Protein AF-X1DZ58-F1 (afdb_monomer)

Solvent-accessible surface area (backbone atoms only — not comparable to full-atom values): 3608 Å² total; per-residue (Å²): 113,54,67,62,53,52,50,52,52,48,32,36,76,68,68,75,35,53,68,67,54,49,23,66,77,66,74,44,52,70,66,58,51,51,52,51,51,51,28,34,72,76,50,35,79,68,34,59,65,66,88,65,89,71,82,77,78,75,126

Foldseek 3Di:
DLVVLVVLLCCCVVVVDPLVRSCVVVVHDSVRNVQSVVLCVPPNSVSSVPDDPPPPPPD

Radius of gyration: 11.04 Å; Cα contacts (8 Å, |Δi|>4): 35; chains: 1; bounding box: 27×23×27 Å

Sequence (59 aa):
VIRRKAEVVAAVRGGLLSLEEACVRYTLTVDEFLSWQRSIDKHGLPGLRATRVQDYRAN

Structure (mmCIF, N/CA/C/O backbone):
data_AF-X1DZ58-F1
#
_entry.id   AF-X1DZ58-F1
#
loop_
_atom_site.group_PDB
_atom_site.id
_atom_site.type_symbol
_atom_site.label_atom_id
_atom_site.label_alt_id
_atom_site.label_comp_id
_atom_site.label_asym_id
_atom_site.label_entity_id
_atom_site.label_seq_id
_atom_site.pdbx_PDB_ins_code
_atom_site.Cartn_x
_atom_site.Cartn_y
_atom_site.Cartn_z
_atom_site.occupancy
_atom_site.B_iso_or_equiv
_atom_site.auth_seq_id
_atom_site.auth_comp_id
_atom_site.auth_asym_id
_atom_site.auth_atom_id
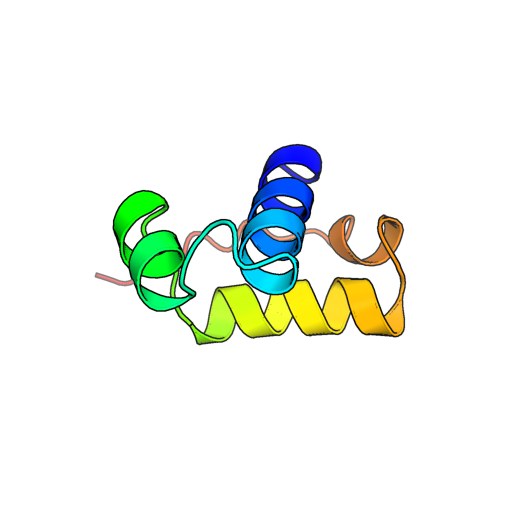_atom_site.pdbx_PDB_model_num
ATOM 1 N N . VAL A 1 1 ? 11.252 -8.577 1.507 1.00 60.91 1 VAL A N 1
ATOM 2 C CA . VAL A 1 1 ? 10.093 -7.677 1.763 1.00 60.91 1 VAL A CA 1
ATOM 3 C C . VAL A 1 1 ? 9.115 -7.538 0.583 1.00 60.91 1 VAL A C 1
ATOM 5 O O . VAL A 1 1 ? 8.125 -6.841 0.719 1.00 60.91 1 VAL A O 1
ATOM 8 N N . ILE A 1 2 ? 9.327 -8.201 -0.564 1.00 64.31 2 ILE A N 1
ATOM 9 C CA . ILE A 1 2 ? 8.451 -8.057 -1.751 1.00 64.31 2 ILE A CA 1
ATOM 10 C C . ILE A 1 2 ? 7.080 -8.708 -1.541 1.00 64.31 2 ILE A C 1
ATOM 12 O O . ILE A 1 2 ? 6.063 -8.116 -1.880 1.00 64.31 2 ILE A O 1
ATOM 16 N N . ARG A 1 3 ? 7.063 -9.896 -0.921 1.00 69.06 3 ARG A N 1
ATOM 17 C CA . ARG A 1 3 ? 5.832 -10.634 -0.609 1.00 69.06 3 ARG A CA 1
ATOM 18 C C . ARG A 1 3 ? 4.908 -9.810 0.298 1.00 69.06 3 ARG A C 1
ATOM 20 O O . ARG A 1 3 ? 3.798 -9.511 -0.107 1.00 69.06 3 ARG A O 1
ATOM 27 N N . ARG A 1 4 ? 5.450 -9.277 1.404 1.00 76.00 4 ARG A N 1
ATOM 28 C CA . ARG A 1 4 ? 4.746 -8.376 2.337 1.00 76.00 4 ARG A CA 1
ATOM 29 C C . ARG A 1 4 ? 4.143 -7.151 1.633 1.00 76.00 4 ARG A C 1
ATOM 31 O O . ARG A 1 4 ? 2.986 -6.842 1.864 1.00 76.00 4 ARG A O 1
ATOM 38 N N . LYS A 1 5 ? 4.900 -6.464 0.766 1.00 80.00 5 LYS A N 1
ATOM 39 C CA . LYS A 1 5 ? 4.400 -5.287 0.025 1.00 80.00 5 LYS A CA 1
ATOM 40 C C . LYS A 1 5 ? 3.261 -5.654 -0.928 1.00 80.00 5 LYS A C 1
ATOM 42 O O . LYS A 1 5 ? 2.244 -4.971 -0.953 1.00 80.00 5 LYS A O 1
ATOM 47 N N . ALA A 1 6 ? 3.418 -6.747 -1.677 1.00 82.50 6 ALA A N 1
ATOM 48 C CA . ALA A 1 6 ? 2.382 -7.241 -2.580 1.00 82.50 6 ALA A CA 1
ATOM 49 C C 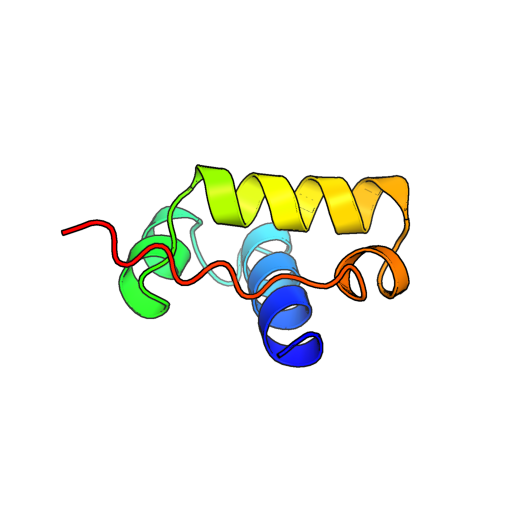. ALA A 1 6 ? 1.112 -7.655 -1.823 1.00 82.50 6 ALA A C 1
ATOM 51 O O . ALA A 1 6 ? 0.015 -7.324 -2.256 1.0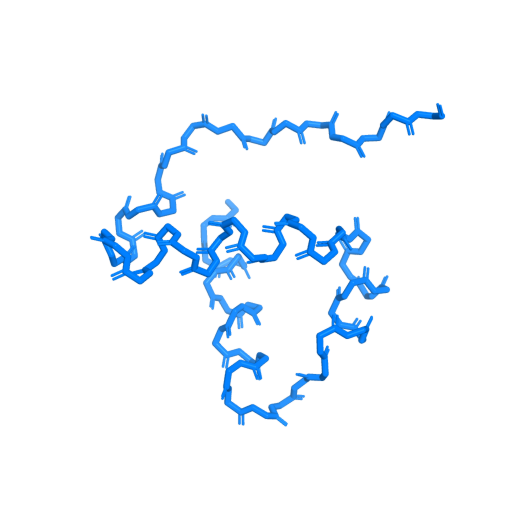0 82.50 6 ALA A O 1
ATOM 52 N N . GLU A 1 7 ? 1.261 -8.326 -0.679 1.00 86.31 7 GLU A N 1
ATOM 53 C CA . GLU A 1 7 ? 0.149 -8.728 0.186 1.00 86.31 7 GLU A CA 1
ATOM 54 C C . GLU A 1 7 ? -0.608 -7.516 0.737 1.00 86.31 7 GLU A C 1
ATOM 56 O O . GLU A 1 7 ? -1.833 -7.499 0.684 1.00 86.31 7 GLU A O 1
ATOM 61 N N . VAL A 1 8 ? 0.097 -6.474 1.194 1.00 87.31 8 VAL A N 1
ATOM 62 C CA . VAL A 1 8 ? -0.541 -5.238 1.681 1.00 87.31 8 VAL A CA 1
ATOM 63 C C . VAL A 1 8 ? -1.297 -4.528 0.557 1.00 87.31 8 VAL A C 1
ATOM 65 O O . VAL A 1 8 ? -2.448 -4.143 0.748 1.00 87.31 8 VAL A O 1
ATOM 68 N N . VAL A 1 9 ? -0.704 -4.400 -0.636 1.00 87.50 9 VAL A N 1
ATOM 69 C CA . VAL A 1 9 ? -1.396 -3.786 -1.783 1.00 87.50 9 VAL A CA 1
ATOM 70 C C . VAL A 1 9 ? -2.600 -4.621 -2.227 1.00 87.50 9 VAL A C 1
ATOM 72 O O . VAL A 1 9 ? -3.645 -4.052 -2.535 1.00 87.50 9 VAL A O 1
ATOM 75 N N . ALA A 1 10 ? -2.494 -5.951 -2.221 1.00 88.75 10 ALA A N 1
ATOM 76 C CA . ALA A 1 10 ? -3.606 -6.842 -2.548 1.00 88.75 10 ALA A CA 1
ATOM 77 C C . ALA A 1 10 ? -4.733 -6.769 -1.508 1.00 88.75 10 ALA A C 1
ATOM 79 O O . ALA A 1 10 ? -5.899 -6.729 -1.889 1.00 88.75 10 ALA A O 1
ATOM 80 N N . ALA A 1 11 ? -4.402 -6.693 -0.216 1.00 90.12 11 ALA A N 1
ATOM 81 C CA . ALA A 1 11 ? -5.384 -6.546 0.855 1.00 90.12 11 ALA A CA 1
ATOM 82 C C . ALA A 1 11 ? -6.148 -5.221 0.743 1.00 90.12 11 ALA A C 1
ATOM 84 O O . ALA A 1 11 ? -7.373 -5.215 0.841 1.00 90.12 11 ALA A O 1
ATOM 85 N N . VAL A 1 12 ? -5.445 -4.119 0.465 1.00 89.88 12 VAL A N 1
ATOM 86 C CA . VAL A 1 12 ? -6.083 -2.806 0.301 1.00 89.88 12 VAL A CA 1
ATOM 87 C C . VAL A 1 12 ? -6.919 -2.736 -0.978 1.00 89.88 12 VAL A C 1
ATOM 89 O O . VAL A 1 12 ? -8.064 -2.294 -0.939 1.00 89.88 12 VAL A O 1
ATOM 92 N N . ARG A 1 13 ? -6.407 -3.243 -2.108 1.00 87.06 13 ARG A N 1
ATOM 93 C CA . ARG A 1 13 ? -7.173 -3.317 -3.368 1.00 87.06 13 ARG A CA 1
ATOM 94 C C . ARG A 1 13 ? -8.379 -4.255 -3.280 1.00 87.06 13 ARG A C 1
ATOM 96 O O . ARG A 1 13 ? -9.387 -4.000 -3.927 1.00 87.06 13 ARG A O 1
ATOM 103 N N . GLY A 1 14 ? -8.275 -5.326 -2.498 1.00 88.69 14 GLY A N 1
ATOM 104 C CA . GLY A 1 14 ? -9.355 -6.281 -2.253 1.00 88.69 14 GLY A CA 1
ATOM 105 C C . GLY A 1 14 ? -10.371 -5.827 -1.203 1.00 88.69 14 GLY A C 1
ATOM 106 O O . GLY A 1 14 ? -11.290 -6.584 -0.910 1.00 88.69 14 GLY A O 1
ATOM 107 N N . GLY A 1 15 ? -10.205 -4.638 -0.610 1.00 89.75 15 GLY A N 1
ATOM 108 C CA . GLY A 1 15 ? -11.096 -4.124 0.435 1.00 89.75 15 GLY A CA 1
ATOM 109 C C . GLY A 1 15 ? -10.985 -4.849 1.782 1.00 89.75 15 GLY A C 1
ATOM 110 O O . GLY A 1 15 ? -11.818 -4.637 2.655 1.00 89.75 15 GLY A O 1
ATOM 111 N N . LEU A 1 16 ? -9.964 -5.693 1.970 1.00 91.88 16 LEU A N 1
ATOM 112 C CA . LEU A 1 16 ? -9.685 -6.385 3.237 1.00 91.88 16 LEU A CA 1
ATOM 113 C C . LEU A 1 16 ? -9.062 -5.451 4.284 1.00 91.88 16 LEU A C 1
ATOM 115 O O . LEU A 1 16 ? -9.056 -5.774 5.469 1.00 91.88 16 LEU A O 1
ATOM 119 N N . LEU A 1 17 ? -8.487 -4.331 3.842 1.00 90.12 17 LEU A N 1
ATOM 120 C CA . LEU A 1 17 ? -7.851 -3.334 4.694 1.00 90.12 17 LEU A CA 1
ATOM 121 C C . LEU A 1 17 ? -8.022 -1.944 4.076 1.00 90.12 17 LEU A C 1
ATOM 123 O O . LEU A 1 17 ? -7.817 -1.774 2.877 1.00 90.12 17 LEU A O 1
ATOM 127 N N . SER A 1 18 ? -8.338 -0.931 4.875 1.00 90.62 18 SER A N 1
ATOM 128 C CA . SER A 1 18 ? -8.327 0.451 4.383 1.00 90.62 18 SER A CA 1
ATOM 129 C C . SER A 1 18 ? -6.894 0.958 4.203 1.00 90.62 18 SER A C 1
ATOM 131 O O . SER A 1 18 ? -5.986 0.566 4.938 1.00 90.62 18 SER A O 1
ATOM 133 N N . LEU A 1 19 ? -6.678 1.870 3.252 1.00 86.44 19 LEU A N 1
ATOM 134 C CA . LEU A 1 19 ? -5.373 2.508 3.023 1.00 86.44 19 LEU A CA 1
ATOM 135 C C . LEU A 1 19 ? -4.817 3.158 4.302 1.00 86.44 19 LEU A C 1
ATOM 137 O O . LEU A 1 19 ? -3.636 3.017 4.612 1.00 86.44 19 LEU A O 1
ATOM 141 N N . GLU A 1 20 ? -5.684 3.831 5.057 1.00 87.56 20 GLU A N 1
ATOM 142 C CA . GLU A 1 20 ? -5.344 4.483 6.324 1.00 87.56 20 GLU A CA 1
ATOM 143 C C . GLU A 1 20 ? -4.941 3.462 7.396 1.00 87.56 20 GLU A C 1
ATOM 145 O O . GLU A 1 20 ? -3.922 3.627 8.063 1.00 87.56 20 GLU A O 1
ATOM 150 N N . GLU A 1 21 ? -5.668 2.346 7.507 1.00 89.44 21 GLU A N 1
ATOM 151 C CA . GLU A 1 21 ? -5.289 1.260 8.415 1.00 89.44 21 GLU A CA 1
ATOM 152 C C . GLU A 1 21 ? -3.964 0.611 8.016 1.00 89.44 21 GLU A C 1
ATOM 154 O O . GLU A 1 21 ? -3.153 0.288 8.883 1.00 89.44 21 GLU A O 1
ATOM 159 N N . ALA A 1 22 ? -3.707 0.434 6.718 1.00 87.12 22 ALA A N 1
ATOM 160 C CA . ALA A 1 22 ? -2.430 -0.075 6.231 1.00 87.12 22 ALA A CA 1
ATOM 161 C C . ALA A 1 22 ? -1.275 0.874 6.590 1.00 87.12 22 ALA A C 1
ATOM 163 O O . ALA A 1 22 ? -0.233 0.418 7.063 1.00 87.12 22 ALA A O 1
ATOM 164 N N . CYS A 1 23 ? -1.487 2.180 6.416 1.00 86.69 23 CYS A N 1
ATOM 165 C CA . CYS A 1 23 ? -0.552 3.244 6.778 1.00 86.69 23 CYS A CA 1
ATOM 166 C C . CYS A 1 23 ? -0.190 3.194 8.270 1.00 86.69 23 CYS A C 1
ATOM 168 O O . CYS A 1 23 ? 0.992 3.151 8.616 1.00 86.69 23 CYS A O 1
ATOM 170 N N . VAL A 1 24 ? -1.188 3.077 9.149 1.00 87.19 24 VAL A N 1
ATOM 171 C CA . VAL A 1 24 ? -0.979 2.988 10.602 1.00 87.19 24 VAL A CA 1
ATOM 172 C C . VAL A 1 24 ? -0.331 1.657 11.002 1.00 87.19 24 VAL A C 1
ATOM 174 O O . VAL A 1 24 ? 0.689 1.642 11.692 1.00 87.19 24 VAL A O 1
ATOM 177 N N . ARG A 1 25 ? -0.878 0.525 10.541 1.00 86.00 25 ARG A N 1
ATOM 178 C CA . ARG A 1 25 ? -0.454 -0.830 10.943 1.00 86.00 25 ARG A CA 1
ATOM 179 C C . ARG A 1 25 ? 0.954 -1.185 10.479 1.00 86.00 25 ARG A C 1
ATOM 181 O O . ARG A 1 25 ? 1.651 -1.932 11.165 1.00 86.00 25 ARG A O 1
ATOM 188 N N . TYR A 1 26 ? 1.354 -0.698 9.310 1.00 84.62 26 TYR A N 1
ATOM 189 C CA . TYR A 1 26 ? 2.674 -0.966 8.744 1.00 84.62 26 TYR A CA 1
ATOM 190 C C . TYR A 1 26 ? 3.617 0.234 8.821 1.00 84.62 26 TYR A C 1
ATOM 192 O O . TYR A 1 26 ? 4.735 0.128 8.324 1.00 84.62 26 TYR A O 1
ATOM 200 N N . THR A 1 27 ? 3.192 1.331 9.461 1.00 84.31 27 THR A N 1
ATOM 201 C CA . THR A 1 27 ? 3.988 2.559 9.623 1.00 84.31 27 THR A CA 1
ATOM 202 C C . THR A 1 27 ? 4.568 3.028 8.283 1.00 84.31 27 THR A C 1
ATOM 204 O O . THR A 1 27 ? 5.754 3.324 8.166 1.00 84.31 27 THR A O 1
ATOM 207 N N . LEU A 1 28 ? 3.723 3.032 7.253 1.00 84.50 28 LEU A N 1
ATOM 208 C CA . LEU A 1 28 ? 4.062 3.449 5.890 1.00 84.50 28 LEU A CA 1
ATOM 209 C C . LEU A 1 28 ? 3.249 4.678 5.524 1.00 84.50 28 LEU A C 1
ATOM 211 O O . LEU A 1 28 ? 2.154 4.853 6.042 1.00 84.50 28 LEU A O 1
ATOM 215 N N . THR A 1 29 ? 3.736 5.526 4.627 1.00 84.81 29 THR A N 1
ATOM 216 C CA . THR A 1 29 ? 2.961 6.684 4.164 1.00 84.81 29 THR A CA 1
ATOM 217 C C . THR A 1 29 ? 2.038 6.306 3.008 1.00 84.81 29 THR A C 1
ATOM 219 O O . THR A 1 29 ? 2.275 5.343 2.275 1.00 84.81 29 THR A O 1
ATOM 222 N N . VAL A 1 30 ? 0.984 7.099 2.802 1.00 86.69 30 VAL A N 1
ATOM 223 C CA . VAL A 1 30 ? 0.101 6.953 1.633 1.00 86.69 30 VAL A CA 1
ATOM 224 C C . VAL A 1 30 ? 0.893 7.037 0.323 1.00 86.69 30 VAL A C 1
ATOM 226 O O . VAL A 1 30 ? 0.646 6.253 -0.592 1.00 86.69 30 VAL A O 1
ATOM 229 N N . ASP A 1 31 ? 1.872 7.941 0.238 1.00 84.81 31 ASP A N 1
ATOM 230 C CA . ASP A 1 31 ? 2.726 8.070 -0.947 1.00 84.81 31 ASP A CA 1
ATOM 231 C C . ASP A 1 31 ? 3.545 6.796 -1.208 1.00 84.81 31 ASP A C 1
ATOM 233 O O . ASP A 1 31 ? 3.590 6.305 -2.338 1.00 84.81 31 ASP A O 1
ATOM 237 N N . GLU A 1 32 ? 4.095 6.186 -0.154 1.00 83.75 32 GLU A N 1
ATOM 238 C CA . GLU A 1 32 ? 4.825 4.923 -0.265 1.00 83.75 32 GLU A CA 1
ATOM 239 C C . GLU A 1 32 ? 3.925 3.796 -0.793 1.00 83.75 32 GLU A C 1
ATOM 241 O O . GLU A 1 32 ? 4.307 3.071 -1.720 1.00 83.75 32 GLU A O 1
ATOM 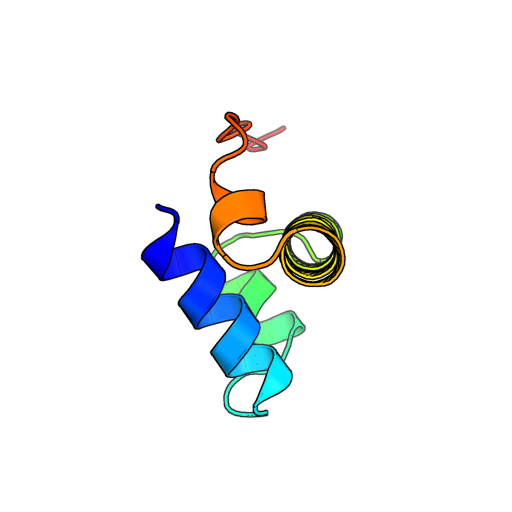246 N N . PHE A 1 33 ? 2.700 3.689 -0.271 1.00 86.56 33 PHE A N 1
ATOM 247 C CA . PHE A 1 33 ? 1.719 2.733 -0.781 1.00 86.56 33 PHE A CA 1
ATOM 248 C C . PHE A 1 33 ? 1.408 2.978 -2.262 1.00 86.56 33 PHE A C 1
ATOM 250 O O . PHE A 1 33 ? 1.403 2.040 -3.065 1.00 86.56 33 PHE A O 1
ATOM 257 N N . LEU A 1 34 ? 1.174 4.235 -2.651 1.00 86.25 34 LEU A N 1
ATOM 258 C CA . LEU A 1 34 ? 0.886 4.598 -4.038 1.00 86.25 34 LEU A CA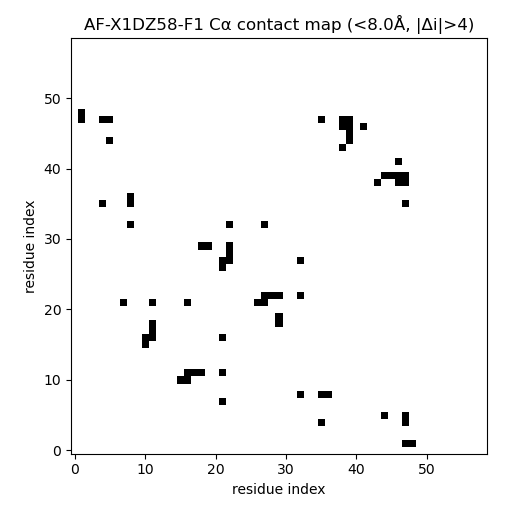 1
ATOM 259 C C . LEU A 1 34 ? 2.071 4.297 -4.960 1.00 86.25 34 LEU A C 1
ATOM 261 O O . LEU A 1 34 ? 1.860 3.859 -6.091 1.00 86.25 34 LEU A O 1
ATOM 265 N N . SER A 1 35 ? 3.301 4.482 -4.488 1.00 84.81 35 SER A N 1
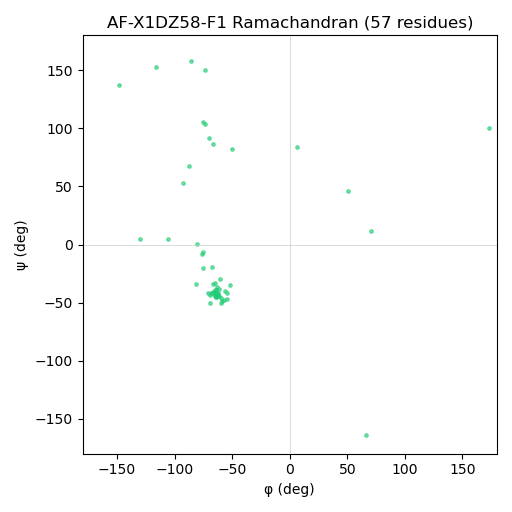ATOM 266 C CA . SER A 1 35 ? 4.517 4.122 -5.219 1.00 84.81 35 SER A CA 1
ATOM 267 C C . SER A 1 35 ? 4.599 2.612 -5.467 1.00 84.81 35 SER A C 1
ATOM 269 O O . SER A 1 35 ? 4.865 2.173 -6.595 1.00 84.81 35 SER A O 1
ATOM 271 N N . TRP A 1 36 ? 4.275 1.791 -4.462 1.00 86.44 36 TRP A N 1
ATOM 272 C CA . TRP A 1 36 ? 4.190 0.3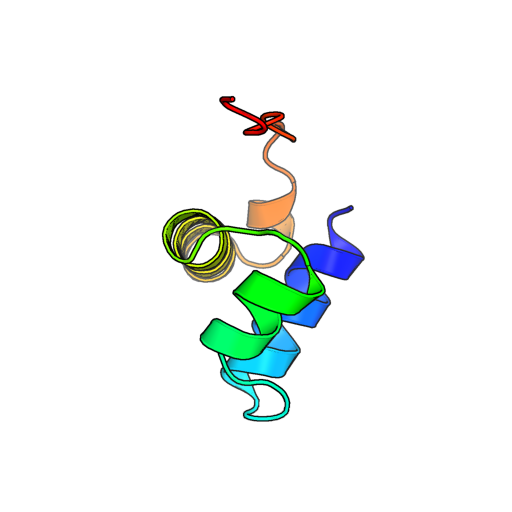37 -4.636 1.00 86.44 36 TRP A CA 1
ATOM 273 C C . TRP A 1 36 ? 3.067 -0.048 -5.591 1.00 86.44 36 TRP A C 1
ATOM 275 O O . TRP A 1 36 ? 3.288 -0.854 -6.493 1.00 86.44 36 TRP A O 1
ATOM 285 N N . GLN A 1 37 ? 1.892 0.565 -5.448 1.00 84.69 37 GLN A N 1
ATOM 286 C CA . GLN A 1 37 ? 0.761 0.322 -6.333 1.00 84.69 37 GLN A CA 1
ATOM 287 C C . GLN A 1 37 ? 1.114 0.635 -7.791 1.00 84.69 37 GLN A C 1
ATOM 289 O O . GLN A 1 37 ? 0.899 -0.214 -8.651 1.00 84.69 37 GLN A O 1
ATOM 294 N N . ARG A 1 38 ? 1.711 1.801 -8.070 1.00 85.62 38 ARG A N 1
ATOM 295 C CA . ARG A 1 38 ? 2.158 2.189 -9.421 1.00 85.62 38 ARG A CA 1
ATOM 296 C C . ARG A 1 38 ? 3.219 1.238 -9.971 1.00 85.62 38 ARG A C 1
ATOM 298 O O . ARG A 1 38 ? 3.194 0.914 -11.153 1.00 85.62 38 ARG A O 1
ATOM 305 N N . SER A 1 39 ? 4.137 0.775 -9.125 1.00 82.25 39 SER A N 1
ATOM 306 C CA . SER A 1 39 ? 5.179 -0.175 -9.530 1.00 82.25 39 SER A CA 1
ATOM 307 C C . SER A 1 39 ? 4.589 -1.530 -9.931 1.00 82.25 39 SER A C 1
ATOM 309 O O . SER A 1 39 ? 5.009 -2.108 -10.933 1.00 82.25 39 SER A O 1
ATOM 311 N N . ILE A 1 40 ? 3.586 -2.012 -9.189 1.00 82.06 40 ILE A N 1
ATOM 312 C CA . ILE A 1 40 ? 2.845 -3.240 -9.515 1.00 82.06 40 ILE A CA 1
ATOM 313 C C . ILE A 1 40 ? 1.999 -3.049 -10.775 1.00 82.06 40 ILE A C 1
ATOM 315 O O . ILE A 1 40 ? 1.946 -3.941 -11.611 1.00 82.06 40 ILE A O 1
ATOM 319 N N . ASP A 1 41 ? 1.351 -1.899 -10.921 1.00 83.44 41 ASP A N 1
ATOM 320 C CA . ASP A 1 41 ? 0.498 -1.591 -12.069 1.00 83.44 41 ASP A CA 1
ATOM 321 C C . ASP A 1 41 ? 1.299 -1.557 -13.380 1.00 83.44 41 ASP A C 1
ATOM 323 O O . ASP A 1 41 ? 0.924 -2.169 -14.375 1.00 83.44 41 ASP A O 1
ATOM 327 N N . LYS A 1 42 ? 2.472 -0.917 -13.344 1.00 81.56 42 LYS A N 1
ATOM 328 C CA . LYS A 1 42 ? 3.320 -0.707 -14.521 1.00 81.56 42 LYS A CA 1
ATOM 329 C C . LYS A 1 42 ? 4.186 -1.914 -14.891 1.00 81.56 42 LYS A C 1
ATOM 331 O O . LYS A 1 42 ? 4.479 -2.119 -16.065 1.00 81.56 42 LYS A O 1
ATOM 336 N N . HIS A 1 43 ? 4.648 -2.680 -13.904 1.00 77.75 43 HIS A N 1
ATOM 337 C CA . HIS A 1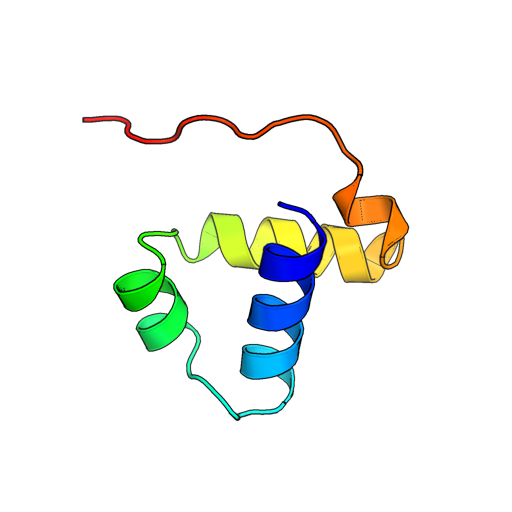 43 ? 5.656 -3.729 -14.106 1.00 77.75 43 HIS A CA 1
ATOM 338 C C . HIS A 1 43 ? 5.265 -5.083 -13.491 1.00 77.75 43 HIS A C 1
ATOM 340 O O . HIS A 1 43 ? 6.068 -6.016 -13.500 1.00 77.75 43 HIS A O 1
ATOM 346 N N . GLY A 1 44 ? 4.058 -5.220 -12.938 1.00 76.12 44 GLY A N 1
ATOM 347 C CA . GLY A 1 44 ? 3.627 -6.412 -12.210 1.00 76.12 44 GLY A CA 1
ATOM 348 C C . GLY A 1 44 ? 4.405 -6.636 -10.907 1.00 76.12 44 GLY A C 1
ATOM 349 O O . GLY A 1 44 ? 5.132 -5.777 -10.409 1.00 76.12 44 GLY A O 1
ATOM 350 N N . LEU A 1 45 ? 4.311 -7.850 -10.361 1.00 69.62 45 LEU A N 1
ATOM 351 C CA . LEU A 1 45 ? 5.121 -8.296 -9.219 1.00 69.62 45 LEU A CA 1
ATOM 352 C C . LEU A 1 45 ? 6.647 -8.100 -9.384 1.00 69.62 45 LEU A C 1
ATOM 354 O O . LEU A 1 45 ? 7.292 -7.782 -8.380 1.00 69.62 45 LEU A O 1
ATOM 358 N N . PRO A 1 46 ? 7.265 -8.237 -10.581 1.00 68.38 46 PRO A N 1
ATOM 359 C CA . PRO A 1 46 ? 8.679 -7.903 -10.732 1.00 68.38 46 PRO A CA 1
ATOM 360 C C . PRO A 1 46 ? 8.970 -6.401 -10.581 1.00 68.38 46 PRO A C 1
ATOM 362 O O . PRO A 1 46 ? 10.093 -6.059 -10.225 1.00 68.38 46 PRO A O 1
ATOM 365 N N . GLY A 1 47 ? 7.982 -5.512 -10.724 1.00 65.81 47 GLY A N 1
ATOM 366 C CA . GLY A 1 47 ? 8.105 -4.080 -10.418 1.00 65.81 47 GLY A CA 1
ATOM 367 C C . GLY A 1 47 ? 8.454 -3.771 -8.964 1.00 65.81 47 GLY A C 1
ATOM 368 O O . GLY A 1 47 ? 9.160 -2.808 -8.679 1.00 65.81 47 GLY A O 1
ATOM 369 N N . LEU A 1 48 ? 8.042 -4.637 -8.034 1.00 68.25 48 LEU A N 1
ATOM 370 C CA . LEU A 1 48 ? 8.415 -4.546 -6.618 1.00 68.25 48 LEU A CA 1
ATOM 371 C C . LEU A 1 48 ? 9.856 -5.011 -6.338 1.00 68.25 48 LEU A C 1
ATOM 373 O O . LEU A 1 48 ? 10.325 -4.858 -5.208 1.00 68.25 48 LEU A O 1
ATOM 377 N N . ARG A 1 49 ? 10.565 -5.591 -7.324 1.00 62.72 49 ARG A N 1
ATOM 378 C CA . ARG A 1 49 ? 11.986 -5.974 -7.187 1.00 62.72 49 ARG A CA 1
ATOM 379 C C . ARG A 1 49 ? 12.938 -4.781 -7.244 1.00 62.72 49 ARG A C 1
ATOM 381 O O . ARG A 1 49 ? 14.122 -4.973 -6.986 1.00 62.72 49 ARG A O 1
ATOM 388 N N . ALA A 1 50 ? 12.454 -3.575 -7.539 1.00 54.12 50 ALA A N 1
ATOM 389 C CA . ALA A 1 50 ? 13.282 -2.379 -7.565 1.00 54.12 50 ALA A CA 1
ATOM 390 C C . ALA A 1 50 ? 13.723 -1.983 -6.142 1.00 54.12 50 ALA A C 1
ATOM 392 O O . ALA A 1 50 ? 13.026 -1.310 -5.388 1.00 54.12 50 ALA A O 1
ATOM 393 N N . THR A 1 51 ? 14.889 -2.500 -5.768 1.00 53.59 51 THR A N 1
ATOM 394 C CA . THR A 1 51 ? 15.958 -1.884 -4.977 1.00 53.59 51 THR A CA 1
ATOM 395 C C . THR A 1 51 ? 15.640 -0.504 -4.396 1.00 53.59 51 THR A C 1
ATOM 397 O O . THR A 1 51 ? 16.021 0.509 -4.969 1.00 53.59 51 THR A O 1
ATOM 400 N N . ARG A 1 52 ? 14.976 -0.467 -3.238 1.00 50.47 52 ARG A N 1
ATOM 401 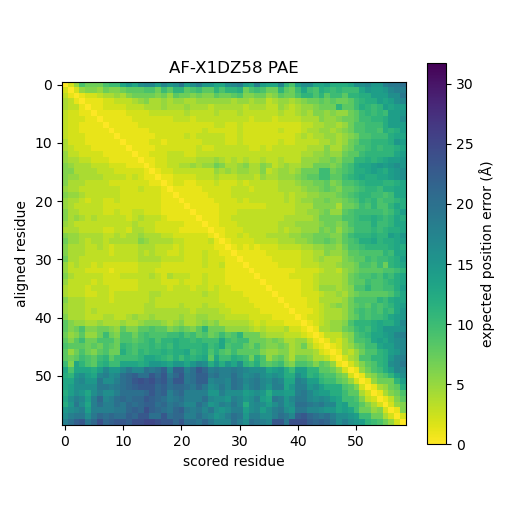C CA . ARG A 1 52 ? 15.204 0.494 -2.144 1.00 50.47 52 ARG A CA 1
ATOM 402 C C . ARG A 1 52 ? 14.125 0.296 -1.085 1.00 50.47 52 ARG A C 1
ATOM 404 O O . ARG A 1 52 ? 12.997 0.765 -1.194 1.00 50.47 52 ARG A O 1
ATOM 411 N N . VAL A 1 53 ? 14.497 -0.406 -0.020 1.00 54.03 53 VAL A N 1
ATOM 412 C CA . VAL A 1 53 ? 14.042 -0.005 1.312 1.00 54.03 53 VAL A CA 1
ATOM 413 C C . VAL A 1 53 ? 14.732 1.339 1.532 1.00 54.03 53 VAL A C 1
ATOM 415 O O . VAL A 1 53 ? 15.882 1.377 1.954 1.00 54.03 53 VAL A O 1
ATOM 418 N N . GLN A 1 54 ? 14.118 2.433 1.073 1.00 48.53 54 GLN A N 1
ATOM 419 C CA . GLN A 1 54 ? 14.493 3.726 1.616 1.00 48.53 54 GLN A CA 1
ATOM 420 C C . GLN A 1 54 ? 13.845 3.769 2.985 1.00 48.53 54 GLN A C 1
ATOM 422 O O . GLN A 1 54 ? 12.629 3.833 3.119 1.00 48.53 54 GLN A O 1
ATOM 427 N N . ASP A 1 55 ? 14.715 3.607 3.967 1.00 51.44 55 ASP A N 1
ATOM 428 C CA . ASP A 1 55 ? 14.531 3.931 5.363 1.00 51.44 55 ASP A CA 1
ATOM 429 C C . ASP A 1 55 ? 14.003 5.377 5.464 1.00 51.44 55 ASP A C 1
ATOM 431 O O . ASP A 1 55 ? 14.760 6.329 5.595 1.00 51.44 55 ASP A O 1
ATOM 435 N N . TYR A 1 56 ? 12.694 5.571 5.283 1.00 51.19 56 TYR A N 1
ATOM 436 C CA . TYR A 1 56 ? 12.016 6.849 5.512 1.00 51.19 56 TYR A CA 1
ATOM 437 C C . TYR A 1 56 ? 11.474 6.870 6.941 1.00 51.19 56 TYR A C 1
ATOM 439 O O . TYR A 1 56 ? 10.309 7.151 7.200 1.00 51.19 56 TYR A O 1
ATOM 447 N N . ARG A 1 57 ? 12.360 6.603 7.902 1.00 49.91 57 ARG A N 1
ATOM 448 C CA . ARG A 1 57 ? 12.272 7.263 9.203 1.00 49.91 57 ARG A CA 1
ATOM 449 C C . ARG A 1 57 ? 13.040 8.575 9.084 1.00 49.91 57 ARG A C 1
ATOM 451 O O . ARG A 1 57 ? 14.114 8.738 9.647 1.00 49.91 57 ARG A O 1
ATOM 458 N N . ALA A 1 58 ? 12.505 9.495 8.285 1.00 47.00 58 ALA A N 1
ATOM 459 C CA . ALA A 1 58 ? 12.877 10.890 8.434 1.00 47.00 58 ALA A CA 1
ATOM 460 C C . ALA A 1 58 ? 12.171 11.375 9.706 1.00 47.00 58 ALA A C 1
ATOM 462 O O . ALA A 1 58 ? 10.948 11.497 9.726 1.00 47.00 58 ALA A O 1
ATOM 463 N N . ASN A 1 59 ? 12.964 11.487 10.771 1.00 38.38 59 ASN A N 1
ATOM 464 C CA . ASN A 1 59 ? 12.634 12.127 12.040 1.00 38.38 59 ASN A CA 1
ATOM 465 C C . ASN A 1 59 ? 12.034 13.520 11.837 1.00 38.38 59 ASN A C 1
ATOM 467 O O . ASN A 1 59 ? 12.675 14.309 11.106 1.00 38.38 59 ASN A O 1
#

Nearest PDB structures (foldseek):
  7svw-assembly1_B  TM=6.523E-01  e=8.753E-01  [Scytonema hofmanni] UTEX 2349
  8rkv-assembly1_R  TM=5.698E-01  e=8.753E-01  Scytonema hofmannii
  8r7y-assembly2_D  TM=6.161E-01  e=1.858E+00  Bacillus subtilis subsp. subtilis str. 168
  7ng0-assembly1_A-2  TM=6.875E-01  e=2.952E+00  Geobacillus thermoleovorans CCB_US3_UF5
  8ea4-assembly1_X  TM=6.717E-01  e=2.629E+00  Scytonema hofmannii

Secondary structure (DSSP, 8-state):
-HHHHHHHHHHHHTTSS-HHHHHHHHT--HHHHHHHHHHHHHH-GGGGGSS--------

Organism: NCBI:txid412755

pLDDT: mean 76.88, std 14.33, range [38.38, 91.88]

InterPro domains:
  IPR009534 Protein of unknown function DUF1153 [PF06627] (1-57)
  IPR010921 Trp repressor/replication initiator [SSF48295] (3-57)
  IPR036388 Winged helix-like DNA-binding domain superfamily [G3DSA:1.10.10.10] (1-59)

Mean predicted aligned error: 7.06 Å